Protein AF-A0A383D7Y7-F1 (afdb_monomer_lite)

Secondary structure (DSSP, 8-state):
-HHHHTTSTTS-HHHHHHHHHHHHHHHHTGGG-S-----SSHHHHHHHHHHHHHHHHT-GGG---SSHHHHHHHHHHH--

Organism: NCBI:txid408172

Sequence (80 aa):
MEVRLNKRATDSEDTIRERIEVGKKEIKQLALYDYILTNFDVEVTIENLLSIIRAERCRKELYQPPSPDLSNLLDNKANT

InterPro domains:
  IPR027417 P-loop containing nucleoside triphosphate hydrolase [G3DSA:3.40.50.300] (1-69)
  IPR027417 P-loop containing nucleoside triphosphate hydrolase [SSF52540] (4-60)

pLDDT: mean 80.54, std 14.59, range [49.16, 97.19]

Radius of gyration: 21.7 Å; chains: 1; bounding box: 28×21×66 Å

Foldseek 3Di:
DVVVVVVPVPDDPVNVVVVVVVVVVVVVVVVVDPDDADPPDPVVSVVVVVVVVVVVCVDPVNDDDPDPVVVVVVVVVVVD

Structure (mmCIF, N/CA/C/O backbone):
data_AF-A0A383D7Y7-F1
#
_entry.id   AF-A0A383D7Y7-F1
#
loop_
_atom_site.group_PDB
_atom_site.id
_atom_site.type_symbol
_atom_site.label_atom_id
_atom_site.label_alt_id
_atom_site.label_comp_id
_atom_site.label_asym_id
_atom_site.label_entity_id
_atom_site.label_seq_id
_atom_site.pdbx_PDB_ins_code
_atom_site.Cartn_x
_atom_site.Cartn_y
_atom_site.Cartn_z
_atom_site.occupancy
_atom_site.B_iso_or_equiv
_atom_site.auth_seq_id
_atom_site.auth_comp_id
_atom_site.auth_asym_id
_atom_site.auth_atom_id
_atom_site.pdbx_PDB_model_num
ATOM 1 N N . MET A 1 1 ? -6.754 -2.480 20.797 1.00 54.56 1 MET A N 1
ATOM 2 C CA . MET A 1 1 ? -5.705 -1.500 21.167 1.00 54.56 1 MET A CA 1
ATOM 3 C C . MET A 1 1 ? -5.211 -1.708 22.601 1.00 54.56 1 MET A C 1
ATOM 5 O O . MET A 1 1 ? -4.002 -1.724 22.786 1.00 54.56 1 MET A O 1
ATOM 9 N N . GLU A 1 2 ? -6.081 -1.986 23.579 1.00 51.00 2 GLU A N 1
ATOM 10 C CA . GLU A 1 2 ? -5.694 -2.227 24.991 1.00 51.00 2 GLU A CA 1
ATOM 11 C C . GLU A 1 2 ? -4.687 -3.371 25.213 1.00 51.00 2 GLU A C 1
ATOM 13 O O . GLU A 1 2 ? -3.711 -3.205 25.939 1.00 51.00 2 GLU A O 1
ATOM 18 N N . VAL A 1 3 ? -4.848 -4.510 24.531 1.00 55.84 3 VAL A N 1
ATOM 19 C CA . VAL A 1 3 ? -4.010 -5.708 24.763 1.00 55.84 3 VAL A CA 1
ATOM 20 C C . VAL A 1 3 ? -2.524 -5.499 24.409 1.00 55.84 3 VAL A C 1
ATOM 22 O O . VAL A 1 3 ? -1.653 -6.125 25.009 1.00 55.84 3 VAL A O 1
ATOM 25 N N . ARG A 1 4 ? -2.199 -4.598 23.466 1.00 55.69 4 ARG A N 1
ATOM 26 C CA . ARG A 1 4 ? -0.802 -4.265 23.111 1.00 55.69 4 ARG A CA 1
ATOM 27 C C . ARG A 1 4 ? -0.192 -3.189 24.013 1.00 55.69 4 ARG A C 1
ATOM 29 O O . ARG A 1 4 ? 1.025 -3.187 24.176 1.00 55.69 4 ARG A O 1
ATOM 36 N N . LEU A 1 5 ? -1.009 -2.306 24.590 1.00 51.25 5 LEU A N 1
ATOM 37 C CA . LEU A 1 5 ? -0.547 -1.214 25.455 1.00 51.25 5 LEU A CA 1
ATOM 38 C C . LEU A 1 5 ? -0.156 -1.737 26.847 1.00 51.25 5 LEU A C 1
ATOM 40 O O . LEU A 1 5 ? 0.914 -1.392 27.333 1.00 51.25 5 LEU A O 1
ATOM 44 N N . ASN A 1 6 ? -0.903 -2.696 27.405 1.00 52.78 6 ASN A N 1
ATOM 45 C CA . ASN A 1 6 ? -0.573 -3.311 28.702 1.00 52.78 6 ASN A CA 1
ATOM 46 C C . ASN A 1 6 ? 0.708 -4.166 28.705 1.00 52.78 6 ASN A C 1
ATOM 48 O O . ASN A 1 6 ? 1.241 -4.472 29.768 1.00 52.78 6 ASN A O 1
ATOM 52 N N . LYS A 1 7 ? 1.225 -4.568 27.534 1.00 49.38 7 LYS A N 1
ATOM 53 C CA . LYS A 1 7 ? 2.448 -5.388 27.434 1.00 49.38 7 LYS A CA 1
ATOM 54 C C . LYS A 1 7 ? 3.743 -4.566 27.491 1.00 49.38 7 LYS A C 1
ATOM 56 O O . LYS A 1 7 ? 4.809 -5.139 27.699 1.00 49.38 7 LYS A O 1
ATOM 61 N N . ARG A 1 8 ? 3.664 -3.241 27.317 1.00 51.88 8 ARG A N 1
ATOM 62 C CA . ARG A 1 8 ? 4.763 -2.293 27.556 1.00 51.88 8 ARG A CA 1
ATOM 63 C C . ARG A 1 8 ? 4.479 -1.606 28.887 1.00 51.88 8 ARG A C 1
ATOM 65 O O . ARG A 1 8 ? 3.865 -0.550 28.906 1.00 51.88 8 ARG A O 1
ATOM 72 N N . ALA A 1 9 ? 4.837 -2.246 29.997 1.00 51.81 9 ALA A N 1
ATOM 73 C CA . ALA A 1 9 ? 4.592 -1.768 31.361 1.00 51.81 9 ALA A CA 1
ATOM 74 C C . ALA A 1 9 ? 5.387 -0.480 31.697 1.00 51.81 9 ALA A C 1
ATOM 76 O O . ALA A 1 9 ? 6.277 -0.488 32.543 1.00 51.81 9 ALA A O 1
ATOM 77 N N . THR A 1 10 ? 5.145 0.614 30.975 1.00 54.00 10 THR A N 1
ATOM 78 C CA . THR A 1 10 ? 5.876 1.889 31.106 1.00 54.00 10 THR A CA 1
ATOM 79 C C . THR A 1 10 ? 5.005 3.115 30.821 1.00 54.00 10 THR A C 1
ATOM 81 O O . THR A 1 10 ? 5.423 4.226 31.121 1.00 54.00 10 THR A O 1
ATOM 84 N N . ASP A 1 11 ? 3.797 2.939 30.282 1.00 56.06 11 ASP A N 1
ATOM 85 C CA . ASP A 1 11 ? 2.863 4.040 30.036 1.00 56.06 11 ASP A CA 1
ATOM 86 C C . ASP A 1 11 ? 1.818 4.081 31.171 1.00 56.06 11 ASP A C 1
ATOM 88 O O . ASP A 1 11 ? 1.219 3.058 31.508 1.00 56.06 11 ASP A O 1
ATOM 92 N N . SER A 1 12 ? 1.608 5.248 31.786 1.00 67.88 12 SER A N 1
ATOM 93 C CA . SER A 1 12 ? 0.545 5.457 32.778 1.00 67.88 12 SER A CA 1
ATOM 94 C C . SER A 1 12 ? -0.839 5.412 32.112 1.00 67.88 12 SER A C 1
ATOM 96 O O . SER A 1 12 ? -0.970 5.643 30.906 1.00 67.88 12 SER A O 1
ATOM 98 N N . GLU A 1 13 ? -1.895 5.125 32.882 1.00 68.75 13 GLU A N 1
ATOM 99 C CA . GLU A 1 13 ? -3.274 5.028 32.362 1.00 68.75 13 GLU A CA 1
ATOM 100 C C . GLU A 1 13 ? -3.711 6.279 31.575 1.00 68.75 13 GLU A C 1
ATOM 102 O O . GLU A 1 13 ? -4.437 6.172 30.583 1.00 68.75 13 GLU A O 1
ATOM 107 N N . ASP A 1 14 ? -3.217 7.458 31.961 1.00 70.81 14 ASP A N 1
ATOM 108 C CA . ASP A 1 14 ? -3.493 8.714 31.261 1.00 70.81 14 ASP A CA 1
ATOM 109 C C . ASP A 1 14 ? -2.829 8.778 29.877 1.00 70.81 14 ASP A C 1
ATOM 111 O O . ASP A 1 14 ? -3.480 9.158 28.901 1.00 70.81 14 ASP A O 1
ATOM 115 N N . THR A 1 15 ? -1.586 8.305 29.736 1.00 71.00 15 THR A N 1
ATOM 116 C CA . THR A 1 15 ? -0.890 8.228 28.437 1.00 71.00 15 THR A CA 1
ATOM 117 C C . THR A 1 15 ? -1.561 7.226 27.492 1.00 71.00 15 THR A C 1
ATOM 119 O O . THR A 1 15 ? -1.624 7.440 26.277 1.00 71.00 15 THR A O 1
ATOM 122 N N . ILE A 1 16 ? -2.111 6.136 28.035 1.00 70.56 16 ILE A N 1
ATOM 123 C CA . ILE A 1 16 ? -2.894 5.152 27.273 1.00 7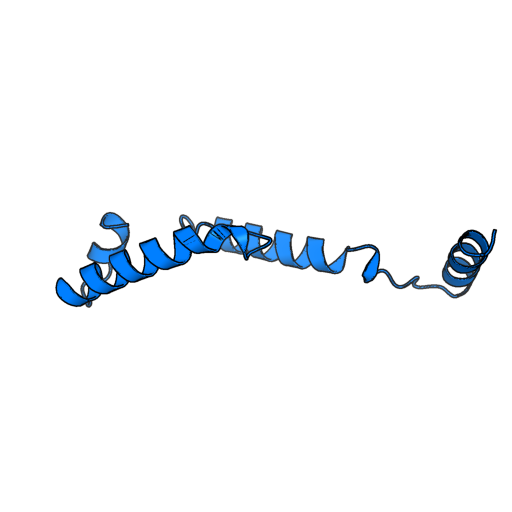0.56 16 ILE A CA 1
ATOM 124 C C . ILE A 1 16 ? -4.177 5.797 26.735 1.00 70.56 16 ILE A C 1
ATOM 126 O O . ILE A 1 16 ? -4.491 5.638 25.551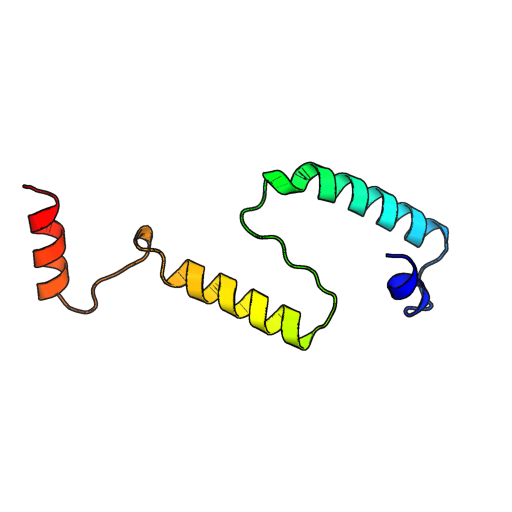 1.00 70.56 16 ILE A O 1
ATOM 130 N N . ARG A 1 17 ? -4.896 6.555 27.573 1.00 74.94 17 ARG A N 1
ATOM 131 C CA . ARG A 1 17 ? -6.127 7.255 27.179 1.00 74.94 17 ARG A CA 1
ATOM 132 C C . ARG A 1 17 ? -5.857 8.308 26.104 1.00 74.94 17 ARG A C 1
ATOM 134 O O . ARG A 1 17 ? -6.580 8.345 25.108 1.00 74.94 17 ARG A O 1
ATOM 141 N N . GLU A 1 18 ? -4.795 9.098 26.253 1.00 77.81 18 GLU A N 1
ATOM 142 C CA . GLU A 1 18 ? -4.378 10.071 25.236 1.00 77.81 18 GLU A CA 1
ATOM 143 C C . GLU A 1 18 ? -4.054 9.401 23.896 1.00 77.81 18 GLU A C 1
ATOM 145 O O . GLU A 1 18 ? -4.562 9.830 22.858 1.00 77.81 18 GLU A O 1
ATOM 150 N N . ARG A 1 19 ? -3.289 8.301 23.892 1.00 75.56 19 ARG A N 1
ATOM 151 C CA . ARG A 1 19 ? -2.985 7.560 22.655 1.00 75.56 19 ARG A CA 1
ATOM 152 C C . ARG A 1 19 ? -4.229 6.991 21.978 1.00 75.56 19 ARG A C 1
ATOM 154 O O . ARG A 1 19 ? -4.297 6.994 20.750 1.00 75.56 19 ARG A O 1
ATOM 161 N N . ILE A 1 20 ? -5.209 6.511 22.745 1.00 77.50 20 ILE A N 1
ATOM 162 C CA . ILE A 1 20 ? -6.478 6.020 22.187 1.00 77.50 20 ILE A CA 1
ATOM 163 C C . ILE A 1 20 ? -7.246 7.161 21.508 1.00 77.50 20 ILE A C 1
ATOM 165 O O . ILE A 1 20 ? -7.752 6.977 20.399 1.00 77.50 20 ILE A O 1
ATOM 169 N N . GLU A 1 21 ? -7.323 8.337 22.132 1.00 80.31 21 GLU A N 1
ATOM 170 C CA . GLU A 1 21 ? -8.011 9.492 21.546 1.00 80.31 21 GLU A CA 1
ATOM 171 C C . GLU A 1 21 ? -7.295 10.043 20.305 1.00 80.31 21 GLU A C 1
ATOM 173 O O . GLU A 1 21 ? -7.957 10.395 19.324 1.00 80.31 21 GLU A O 1
ATOM 178 N N . VAL A 1 22 ? -5.958 10.051 20.294 1.00 80.06 22 VAL A N 1
ATOM 179 C CA . VAL A 1 22 ? -5.165 10.373 19.095 1.00 80.06 22 VAL A CA 1
ATOM 180 C C . VAL A 1 22 ? -5.448 9.364 17.981 1.00 80.06 22 VAL A C 1
ATOM 182 O O . VAL A 1 22 ? -5.826 9.770 16.882 1.00 80.06 22 VAL A O 1
ATOM 185 N N . GLY A 1 23 ? -5.408 8.062 18.278 1.00 78.12 23 GLY A N 1
ATOM 186 C CA . GLY A 1 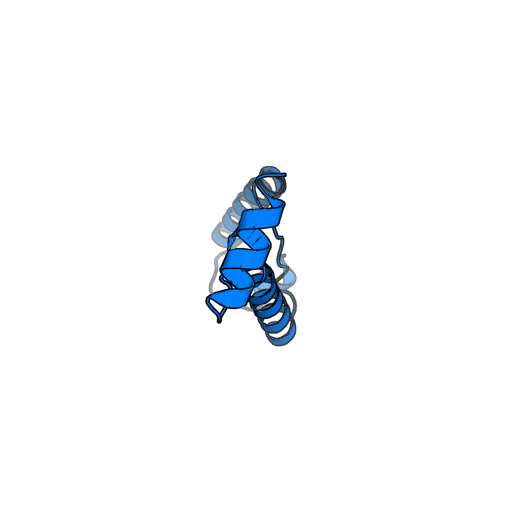23 ? -5.696 7.017 17.293 1.00 78.12 23 GLY A CA 1
ATOM 187 C C . GLY A 1 23 ? -7.101 7.129 16.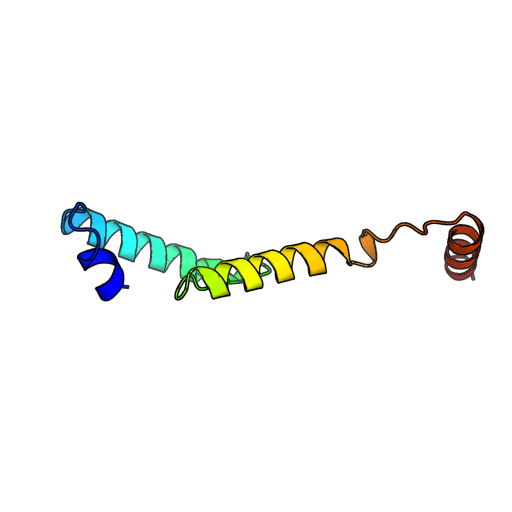689 1.00 78.12 23 GLY A C 1
ATOM 188 O O . GLY A 1 23 ? -7.280 6.949 15.486 1.00 78.12 23 GLY A O 1
ATOM 189 N N . LYS A 1 24 ? -8.117 7.505 17.478 1.00 82.62 24 LYS A N 1
ATOM 190 C CA . LYS A 1 24 ? -9.474 7.763 16.956 1.00 82.62 24 LYS A CA 1
ATOM 191 C C . LYS A 1 24 ? -9.522 8.949 15.993 1.00 82.62 24 LYS A C 1
ATOM 193 O O . LYS A 1 24 ? -10.307 8.918 15.044 1.00 82.62 24 LYS A O 1
ATOM 198 N N . LYS A 1 25 ? -8.742 10.006 16.242 1.00 81.31 25 LYS A N 1
ATOM 199 C CA . LYS A 1 25 ? -8.649 11.160 15.333 1.00 81.31 25 LYS A CA 1
ATOM 200 C C . LYS A 1 25 ? -7.943 10.777 14.033 1.00 81.31 25 LYS A C 1
ATOM 202 O O . LYS A 1 25 ? -8.452 11.117 12.970 1.00 81.31 25 LYS A O 1
ATOM 207 N N . GLU A 1 26 ? -6.860 10.013 14.113 1.00 77.56 26 GLU A N 1
ATOM 208 C CA . GLU A 1 26 ? -6.113 9.527 12.944 1.00 77.56 26 GLU A CA 1
ATOM 209 C C . GLU A 1 26 ? -6.961 8.598 12.062 1.00 77.56 26 GLU A C 1
ATOM 211 O O . GLU A 1 26 ? -6.983 8.753 10.844 1.00 77.56 26 GLU A O 1
ATOM 216 N N . ILE A 1 27 ? -7.766 7.705 12.655 1.00 80.94 27 ILE A N 1
ATOM 217 C CA . ILE A 1 27 ? -8.689 6.837 11.898 1.00 80.94 27 ILE A CA 1
ATOM 218 C C . ILE A 1 27 ? -9.727 7.653 11.113 1.00 80.94 27 ILE A C 1
ATOM 220 O O . ILE A 1 27 ? -10.137 7.247 10.030 1.00 80.94 27 ILE A O 1
ATOM 224 N N . LYS A 1 28 ? -10.149 8.826 11.598 1.00 83.88 28 LYS A N 1
ATOM 225 C CA . LYS A 1 28 ? -11.061 9.697 10.831 1.00 83.88 28 LYS A CA 1
ATOM 226 C C . LYS A 1 28 ? -10.392 10.315 9.602 1.00 83.88 28 LYS A C 1
ATOM 228 O O . LYS A 1 28 ? -11.091 10.755 8.695 1.00 83.88 28 LYS A O 1
ATOM 233 N N . GLN A 1 29 ? -9.063 10.341 9.566 1.00 83.81 29 GLN A N 1
ATOM 234 C CA . GLN A 1 29 ? -8.259 10.875 8.470 1.00 83.81 29 GLN A CA 1
ATOM 235 C C . GLN A 1 29 ? -7.794 9.792 7.486 1.00 83.81 29 GLN A C 1
ATOM 237 O O . GLN A 1 29 ? -7.016 10.090 6.586 1.00 83.81 29 GLN A O 1
ATOM 242 N N . LEU A 1 30 ? -8.296 8.556 7.601 1.00 81.56 30 LEU A N 1
ATOM 243 C CA . LEU A 1 30 ? -7.913 7.418 6.756 1.00 81.56 30 LEU A CA 1
ATOM 244 C C . LEU A 1 30 ? -8.001 7.716 5.251 1.00 81.56 30 LEU A C 1
ATOM 246 O O . LEU A 1 30 ? -7.164 7.264 4.482 1.00 81.56 30 LEU A O 1
ATOM 250 N N . ALA A 1 31 ? -8.995 8.510 4.846 1.00 85.44 31 ALA A N 1
ATOM 251 C CA . ALA A 1 31 ? -9.219 8.891 3.453 1.00 85.44 31 ALA A CA 1
ATOM 252 C C . ALA A 1 31 ? -8.102 9.768 2.850 1.00 85.44 31 ALA A C 1
ATOM 254 O O . ALA A 1 31 ? -8.096 9.981 1.643 1.00 85.44 31 ALA A O 1
ATOM 255 N N . LEU A 1 32 ? -7.184 10.295 3.668 1.00 90.38 32 LEU A N 1
ATOM 256 C CA . LEU A 1 32 ? -6.043 11.097 3.215 1.00 90.38 32 LEU A CA 1
ATOM 257 C C . LEU A 1 32 ? -4.829 10.249 2.811 1.00 90.38 32 LEU A C 1
ATOM 259 O O . LEU A 1 32 ? -3.840 10.808 2.345 1.00 90.38 32 LEU A O 1
ATOM 263 N N . TYR A 1 33 ? -4.876 8.933 3.023 1.00 90.31 33 TYR A N 1
ATOM 264 C CA . TYR A 1 33 ? -3.752 8.033 2.791 1.00 90.31 33 TYR A CA 1
ATOM 265 C C . TYR A 1 33 ? -4.075 7.027 1.689 1.00 90.31 33 TYR A C 1
ATOM 267 O O . TYR A 1 33 ? -5.162 6.454 1.658 1.00 90.31 33 TYR A O 1
ATOM 275 N N . ASP A 1 34 ? -3.094 6.752 0.830 1.00 92.38 34 ASP A N 1
ATOM 276 C CA . ASP A 1 34 ? -3.227 5.770 -0.252 1.00 92.38 34 ASP A CA 1
ATOM 277 C C . ASP A 1 34 ? -3.164 4.316 0.248 1.00 92.38 34 ASP A C 1
ATOM 279 O O . ASP A 1 34 ? -3.729 3.410 -0.363 1.00 92.38 34 ASP A O 1
ATOM 283 N N . TYR A 1 35 ? -2.482 4.086 1.377 1.00 92.69 35 TYR A N 1
ATOM 284 C CA . TYR A 1 35 ? -2.262 2.761 1.952 1.00 92.69 35 TYR A CA 1
ATOM 285 C C . TYR A 1 35 ? -2.481 2.760 3.462 1.00 92.69 35 TYR A C 1
ATOM 287 O O . TYR A 1 35 ? -2.065 3.673 4.173 1.00 92.69 35 TYR A O 1
ATOM 295 N N . ILE A 1 36 ? -3.075 1.676 3.962 1.00 91.00 36 ILE A N 1
ATOM 296 C CA . ILE A 1 36 ? -3.277 1.433 5.391 1.00 91.00 36 ILE A CA 1
ATOM 297 C C . ILE A 1 36 ? -2.504 0.176 5.768 1.00 91.00 36 ILE A C 1
ATOM 299 O O . ILE A 1 36 ? -2.708 -0.885 5.179 1.00 91.00 36 ILE A O 1
ATOM 303 N N . LEU A 1 37 ? -1.642 0.283 6.779 1.00 90.44 37 LEU A N 1
ATOM 304 C CA . LEU A 1 37 ? -0.826 -0.826 7.260 1.00 90.44 37 LEU A CA 1
ATOM 305 C C . LEU A 1 3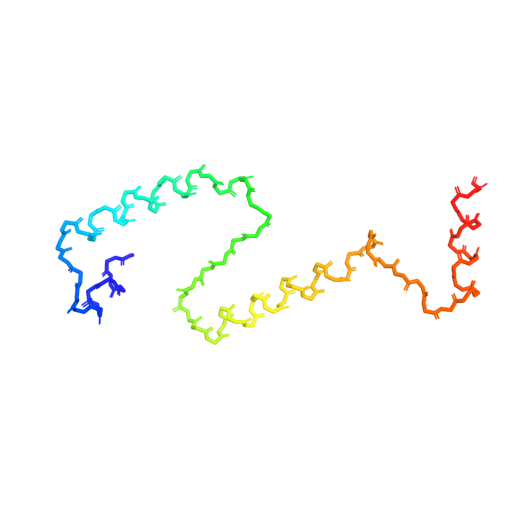7 ? -1.170 -1.138 8.719 1.00 90.44 37 LEU A C 1
ATOM 307 O O . LEU A 1 37 ? -0.995 -0.301 9.604 1.00 90.44 37 LEU A O 1
ATOM 311 N N . THR A 1 38 ? -1.638 -2.358 8.985 1.00 86.50 38 THR A N 1
ATOM 312 C CA . THR A 1 38 ? -1.930 -2.799 10.355 1.00 86.50 38 THR A CA 1
ATOM 313 C C . THR A 1 38 ? -0.720 -3.511 10.938 1.00 86.50 38 THR A C 1
ATOM 315 O O . THR A 1 38 ? -0.416 -4.638 10.561 1.00 86.50 38 THR A O 1
ATOM 318 N N . ASN A 1 39 ? -0.059 -2.874 11.905 1.00 85.81 39 ASN A N 1
ATOM 319 C CA . ASN A 1 39 ? 1.052 -3.480 12.636 1.00 85.81 39 ASN A CA 1
ATOM 320 C C . ASN A 1 39 ? 0.529 -4.469 13.691 1.00 85.81 39 ASN A C 1
ATOM 322 O O . ASN A 1 39 ? 0.486 -4.134 14.875 1.00 85.81 39 ASN A O 1
ATOM 326 N N . PHE A 1 40 ? 0.079 -5.654 13.270 1.00 82.75 40 PHE A N 1
ATOM 327 C CA . PHE A 1 40 ? -0.330 -6.743 14.169 1.00 82.75 40 PHE A CA 1
ATOM 328 C C . PHE A 1 40 ? 0.822 -7.720 14.433 1.00 82.75 40 PHE A C 1
ATOM 330 O O . PHE A 1 40 ? 1.137 -7.978 15.595 1.00 82.75 40 PHE A O 1
ATOM 337 N N . ASP A 1 41 ? 1.476 -8.162 13.361 1.00 91.12 41 ASP A N 1
ATOM 338 C CA . ASP A 1 41 ? 2.636 -9.056 13.332 1.00 91.12 41 ASP A CA 1
ATOM 339 C C . ASP A 1 41 ? 3.796 -8.332 12.634 1.00 91.12 41 ASP A C 1
ATOM 341 O O . ASP A 1 41 ? 3.581 -7.704 11.594 1.00 91.12 41 ASP A O 1
ATOM 345 N N . VAL A 1 42 ? 4.988 -8.325 13.234 1.00 88.75 42 VAL A N 1
ATOM 346 C CA . VAL A 1 42 ? 6.086 -7.453 12.784 1.00 88.75 42 VAL A CA 1
ATOM 347 C C . VAL A 1 42 ? 6.630 -7.922 11.441 1.00 88.75 42 VAL A C 1
ATOM 349 O O . VAL A 1 42 ? 6.798 -7.103 10.536 1.00 88.75 42 VAL A O 1
ATOM 352 N N . GLU A 1 43 ? 6.853 -9.220 11.298 1.00 92.12 43 GLU A N 1
ATOM 353 C CA . GLU A 1 43 ? 7.373 -9.860 10.098 1.00 92.12 43 GLU A CA 1
ATOM 354 C C . GLU A 1 43 ? 6.431 -9.616 8.910 1.00 92.12 43 GLU A C 1
ATOM 356 O O . GLU A 1 43 ? 6.851 -9.052 7.896 1.00 92.12 43 GLU A O 1
ATOM 361 N N . VAL A 1 44 ? 5.134 -9.895 9.075 1.00 92.50 44 VAL A N 1
ATOM 362 C CA . VAL A 1 44 ? 4.112 -9.656 8.038 1.00 92.50 44 VAL A CA 1
ATOM 363 C C . VAL A 1 44 ? 3.991 -8.166 7.704 1.00 92.50 44 VAL A C 1
ATOM 365 O O . VAL A 1 44 ? 3.817 -7.779 6.547 1.00 92.50 44 VAL A O 1
ATOM 368 N N . THR A 1 45 ? 4.097 -7.291 8.706 1.00 95.06 45 THR A N 1
ATOM 369 C CA . THR A 1 45 ? 4.032 -5.836 8.496 1.00 95.06 45 THR A CA 1
ATOM 370 C C . THR A 1 45 ? 5.200 -5.343 7.647 1.00 95.06 45 THR A C 1
ATOM 372 O O . THR A 1 45 ? 5.003 -4.494 6.775 1.00 95.06 45 THR A O 1
ATOM 375 N N . ILE A 1 46 ? 6.401 -5.884 7.866 1.00 95.44 46 ILE A N 1
ATOM 376 C CA . ILE A 1 46 ? 7.589 -5.557 7.073 1.00 95.44 46 ILE A CA 1
ATOM 377 C C . ILE A 1 46 ? 7.406 -6.025 5.627 1.00 95.44 46 ILE A C 1
ATOM 379 O O . ILE A 1 46 ? 7.660 -5.250 4.705 1.00 95.44 46 ILE A O 1
ATOM 383 N N . GLU A 1 47 ? 6.922 -7.248 5.409 1.00 96.38 47 GLU A N 1
ATOM 384 C CA . GLU A 1 47 ? 6.670 -7.767 4.059 1.00 96.38 47 GLU A CA 1
ATOM 385 C C . GLU A 1 47 ? 5.651 -6.917 3.291 1.00 96.38 47 GLU A C 1
ATOM 387 O O . GLU A 1 47 ? 5.876 -6.555 2.129 1.00 96.38 47 GLU A O 1
ATOM 392 N N . ASN A 1 48 ? 4.563 -6.525 3.954 1.00 96.00 48 ASN A N 1
ATOM 393 C CA . ASN A 1 48 ? 3.545 -5.652 3.378 1.00 96.00 48 ASN A CA 1
ATOM 394 C C . ASN A 1 48 ? 4.106 -4.261 3.046 1.00 96.00 48 ASN A C 1
ATOM 396 O O . ASN A 1 48 ? 3.858 -3.737 1.959 1.00 96.00 48 ASN A O 1
ATOM 400 N N . LEU A 1 49 ? 4.918 -3.679 3.934 1.00 96.38 49 LEU A N 1
ATOM 401 C CA . LEU A 1 49 ? 5.568 -2.391 3.688 1.00 96.38 49 LEU A CA 1
ATOM 402 C C . LEU A 1 49 ? 6.525 -2.453 2.489 1.00 96.38 49 LEU A C 1
ATOM 404 O O . LEU A 1 49 ? 6.488 -1.582 1.618 1.00 96.38 49 LEU A O 1
ATOM 408 N N . LEU A 1 50 ? 7.359 -3.495 2.409 1.00 97.19 50 LEU A N 1
ATOM 409 C CA . LEU A 1 50 ? 8.254 -3.709 1.269 1.00 97.19 50 LEU A CA 1
ATOM 410 C C . LEU A 1 50 ? 7.470 -3.866 -0.035 1.00 97.19 50 LEU A C 1
ATOM 412 O O . LEU A 1 50 ? 7.911 -3.377 -1.076 1.00 97.19 50 LEU A O 1
ATOM 416 N N . SER A 1 51 ? 6.314 -4.524 0.019 1.00 97.00 51 SER A N 1
ATOM 417 C CA . SER A 1 51 ? 5.441 -4.711 -1.139 1.00 97.00 51 SER A CA 1
ATOM 418 C C . SER A 1 51 ? 4.870 -3.386 -1.640 1.00 97.00 51 SER A C 1
ATOM 420 O O . SER A 1 51 ? 4.931 -3.131 -2.842 1.00 97.00 51 SER A O 1
ATOM 422 N N . ILE A 1 52 ? 4.420 -2.506 -0.738 1.00 97.06 52 ILE A N 1
ATOM 423 C CA . ILE A 1 52 ? 3.967 -1.151 -1.093 1.00 97.06 52 ILE A CA 1
ATOM 424 C C . ILE A 1 52 ? 5.103 -0.373 -1.768 1.00 97.06 52 ILE A C 1
ATOM 426 O O . ILE A 1 52 ? 4.934 0.122 -2.877 1.00 97.06 52 ILE A O 1
ATOM 430 N N . ILE A 1 53 ? 6.297 -0.337 -1.167 1.00 96.12 53 ILE A N 1
ATOM 431 C CA . ILE A 1 53 ? 7.447 0.399 -1.727 1.00 96.12 53 ILE A CA 1
ATOM 432 C C . ILE A 1 53 ? 7.838 -0.133 -3.114 1.00 96.12 53 ILE A C 1
ATOM 434 O O . ILE A 1 53 ? 8.178 0.643 -4.009 1.00 96.12 53 ILE A O 1
ATOM 438 N N . ARG A 1 54 ? 7.813 -1.456 -3.308 1.00 96.38 54 ARG A N 1
ATOM 439 C CA . ARG A 1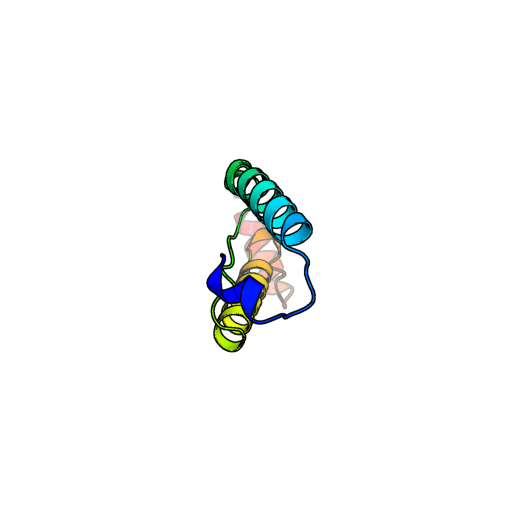 54 ? 8.095 -2.072 -4.612 1.00 96.38 54 ARG A CA 1
ATOM 440 C C . ARG A 1 54 ? 7.041 -1.691 -5.646 1.00 96.38 54 ARG A C 1
ATOM 442 O O . ARG A 1 54 ? 7.419 -1.301 -6.744 1.00 96.38 54 ARG A O 1
ATOM 449 N N . ALA A 1 55 ? 5.758 -1.762 -5.292 1.00 96.25 55 ALA A N 1
ATOM 450 C CA . ALA A 1 55 ? 4.666 -1.382 -6.182 1.00 96.25 55 ALA A CA 1
ATOM 451 C C . ALA A 1 55 ? 4.765 0.093 -6.600 1.00 96.25 55 ALA A C 1
ATOM 453 O O . ALA A 1 55 ? 4.671 0.395 -7.788 1.00 96.25 55 ALA A O 1
ATOM 454 N N . GLU A 1 56 ? 5.064 0.988 -5.654 1.00 95.94 56 GLU A N 1
ATOM 455 C CA . GLU A 1 56 ? 5.268 2.413 -5.928 1.00 95.94 56 GLU A CA 1
ATOM 456 C C . GLU A 1 56 ? 6.401 2.653 -6.930 1.00 95.94 56 GLU A C 1
ATOM 458 O O . GLU A 1 56 ? 6.245 3.433 -7.864 1.00 95.94 56 GLU A O 1
ATOM 463 N N . ARG A 1 57 ? 7.518 1.923 -6.816 1.00 93.69 57 ARG A N 1
ATOM 464 C CA . ARG A 1 57 ? 8.634 2.008 -7.778 1.00 93.69 57 ARG A CA 1
ATOM 465 C C . ARG A 1 57 ? 8.301 1.460 -9.165 1.00 93.69 57 ARG A C 1
ATOM 467 O O . ARG A 1 57 ? 8.994 1.792 -10.121 1.00 93.69 57 ARG A O 1
ATOM 474 N N . CYS A 1 58 ? 7.277 0.620 -9.279 1.00 93.62 58 CYS A N 1
ATOM 475 C CA . CYS A 1 58 ? 6.819 0.049 -10.543 1.00 93.62 58 CYS A CA 1
ATOM 476 C C . CYS A 1 58 ? 5.707 0.871 -11.212 1.00 93.62 58 CYS A C 1
ATOM 478 O O . CYS A 1 58 ? 5.195 0.451 -12.252 1.00 93.62 58 CYS A O 1
ATOM 480 N N . ARG A 1 59 ? 5.316 2.022 -10.647 1.00 94.94 59 ARG A N 1
ATOM 481 C CA . ARG A 1 59 ? 4.332 2.917 -11.265 1.00 94.94 59 ARG A CA 1
ATOM 482 C C . ARG A 1 59 ? 4.786 3.348 -12.657 1.00 94.94 59 ARG A C 1
ATOM 484 O O . ARG A 1 59 ? 5.943 3.717 -12.854 1.00 94.94 59 ARG A O 1
ATOM 491 N N . LYS A 1 60 ? 3.857 3.338 -13.620 1.00 92.62 60 LYS A N 1
ATOM 492 C CA . LYS A 1 60 ? 4.142 3.718 -15.016 1.00 92.62 60 LYS A CA 1
ATOM 493 C C . LYS A 1 60 ? 4.690 5.143 -15.115 1.00 92.62 60 LYS A C 1
ATOM 495 O O . LYS A 1 60 ? 5.514 5.414 -15.976 1.00 92.62 60 LYS A O 1
ATOM 500 N N . GLU A 1 61 ? 4.262 6.027 -14.215 1.00 91.56 61 GLU A N 1
ATOM 501 C CA . GLU A 1 61 ? 4.690 7.424 -14.139 1.00 91.56 61 GLU A CA 1
ATOM 502 C C . GLU A 1 61 ? 6.181 7.555 -13.794 1.00 91.56 61 GLU A C 1
ATOM 504 O O . GLU A 1 61 ? 6.797 8.566 -14.115 1.00 91.56 61 GLU A O 1
ATOM 509 N N . LEU A 1 62 ? 6.759 6.536 -13.149 1.00 89.62 62 LEU A N 1
ATOM 510 C CA . LEU A 1 62 ? 8.174 6.470 -12.782 1.00 89.62 62 LEU A CA 1
ATOM 511 C C . LEU A 1 62 ? 8.982 5.553 -13.708 1.00 89.62 62 LEU A C 1
ATOM 513 O O . LEU A 1 62 ? 10.193 5.413 -13.527 1.00 89.62 62 LEU A O 1
ATOM 517 N N . TYR A 1 63 ? 8.335 4.903 -14.678 1.00 89.38 63 TYR A N 1
ATOM 518 C CA . TYR A 1 63 ? 9.003 3.962 -15.563 1.00 89.38 63 TYR A CA 1
ATOM 519 C C . TYR A 1 63 ? 9.979 4.693 -16.484 1.00 89.38 63 TYR A C 1
ATOM 521 O O . TYR A 1 63 ? 9.591 5.561 -17.263 1.00 89.38 63 TYR A O 1
ATOM 529 N N . GLN A 1 64 ? 11.248 4.295 -16.419 1.00 85.62 64 GLN A N 1
ATOM 530 C CA . GLN A 1 64 ? 12.282 4.761 -17.333 1.00 85.62 64 GLN A CA 1
ATOM 531 C C . GLN A 1 64 ? 12.760 3.589 -18.189 1.00 85.62 64 GLN A C 1
ATOM 533 O O . GLN A 1 64 ? 13.203 2.573 -17.639 1.00 85.62 64 GLN A O 1
ATOM 538 N N . PRO A 1 65 ? 12.672 3.697 -19.524 1.00 87.88 65 PRO A N 1
ATOM 539 C CA . PRO A 1 65 ? 13.134 2.641 -20.404 1.00 87.88 65 PRO A CA 1
ATOM 540 C C . PRO A 1 65 ? 14.654 2.487 -20.266 1.00 87.88 65 PRO A C 1
ATOM 542 O O . PRO A 1 65 ? 15.378 3.481 -20.328 1.00 87.88 65 PRO A O 1
ATOM 545 N N . PRO A 1 66 ? 15.168 1.258 -20.099 1.00 87.06 66 PRO A N 1
ATOM 546 C CA . PRO A 1 66 ? 16.600 1.034 -19.924 1.00 87.06 66 PRO A CA 1
ATOM 547 C C . PRO A 1 66 ? 17.398 1.195 -21.226 1.00 87.06 66 PRO A C 1
ATOM 549 O O . PRO A 1 66 ? 18.623 1.263 -21.177 1.00 87.06 66 PRO A O 1
ATOM 552 N N . SER A 1 67 ? 16.731 1.229 -22.385 1.00 91.69 67 SER A N 1
ATOM 553 C CA . SER A 1 67 ? 17.365 1.380 -23.694 1.00 91.69 67 SER A CA 1
ATOM 554 C C . SER A 1 67 ? 16.758 2.539 -24.498 1.00 91.69 67 SER A C 1
ATOM 556 O O . SER A 1 67 ? 15.541 2.744 -24.447 1.00 91.69 67 SER A O 1
ATOM 558 N N . PRO A 1 68 ? 17.573 3.259 -25.297 1.00 86.62 68 PRO A N 1
ATOM 559 C CA . PRO A 1 68 ? 17.089 4.334 -26.167 1.00 86.62 68 PRO A CA 1
ATOM 560 C C . PRO A 1 68 ? 16.023 3.879 -27.173 1.00 86.62 68 PRO A C 1
ATOM 562 O O . PRO A 1 68 ? 15.076 4.614 -27.436 1.00 86.62 68 PRO A O 1
ATOM 565 N N . ASP A 1 69 ? 16.140 2.655 -27.698 1.00 90.12 69 ASP A N 1
ATOM 566 C CA . ASP A 1 69 ? 15.179 2.100 -28.661 1.00 90.12 69 ASP A CA 1
ATOM 567 C C . ASP A 1 69 ? 13.769 1.995 -28.072 1.00 90.12 69 ASP A C 1
ATOM 569 O O . ASP A 1 69 ? 12.780 2.299 -28.742 1.00 90.12 69 ASP A O 1
ATOM 573 N N . LEU A 1 70 ? 13.672 1.596 -26.799 1.00 86.12 70 LEU A N 1
ATOM 574 C CA . LEU A 1 70 ? 12.390 1.473 -26.119 1.00 86.12 70 LEU A CA 1
ATOM 575 C C . LEU A 1 70 ? 11.802 2.849 -25.785 1.00 86.12 70 LEU A C 1
ATOM 577 O O . LEU A 1 70 ? 10.592 3.024 -25.921 1.00 86.12 70 LEU A O 1
ATOM 581 N N . SER A 1 71 ? 12.640 3.827 -25.425 1.00 86.25 71 SER A N 1
ATOM 582 C CA . SER A 1 71 ? 12.210 5.223 -25.257 1.00 86.25 71 SER A CA 1
ATOM 583 C C . SER A 1 71 ? 11.594 5.778 -26.541 1.00 86.25 71 SER A C 1
ATOM 585 O O . SER A 1 71 ? 10.448 6.217 -26.531 1.00 86.25 71 SER A O 1
ATOM 587 N N . ASN A 1 72 ? 12.291 5.636 -27.671 1.00 86.62 72 ASN A N 1
ATOM 588 C CA . ASN A 1 72 ? 11.814 6.119 -28.969 1.00 86.62 72 ASN A CA 1
ATOM 589 C C . ASN A 1 72 ? 10.477 5.476 -29.379 1.00 86.62 72 ASN A C 1
ATOM 591 O O . ASN A 1 72 ? 9.616 6.129 -29.971 1.00 86.62 72 ASN A O 1
ATOM 595 N N . LEU A 1 73 ? 10.277 4.189 -29.077 1.00 86.56 73 LEU A N 1
ATOM 596 C CA . LEU A 1 73 ? 9.021 3.498 -29.379 1.00 86.56 73 LEU A CA 1
ATOM 597 C C . LEU A 1 73 ? 7.844 4.029 -28.543 1.00 86.56 73 LEU A C 1
ATOM 599 O O . LEU A 1 73 ? 6.720 4.110 -29.046 1.00 86.56 73 LEU A O 1
ATOM 603 N N . LEU A 1 74 ? 8.092 4.373 -27.279 1.00 83.69 74 LEU A N 1
ATOM 604 C CA . LEU A 1 74 ? 7.076 4.917 -26.377 1.00 83.69 74 LEU A CA 1
ATOM 605 C C . LEU A 1 74 ? 6.701 6.356 -26.754 1.00 83.69 74 LEU A C 1
ATOM 607 O O . LEU A 1 74 ? 5.510 6.666 -26.804 1.00 83.69 74 LEU A O 1
ATOM 611 N N . ASP A 1 75 ? 7.680 7.185 -27.117 1.00 80.25 75 ASP A N 1
ATOM 612 C CA . ASP A 1 75 ? 7.453 8.577 -27.526 1.00 80.25 75 ASP A CA 1
ATOM 613 C C . ASP A 1 75 ? 6.660 8.672 -28.839 1.00 80.25 75 ASP A C 1
ATOM 615 O O . ASP A 1 75 ? 5.746 9.485 -28.974 1.00 80.25 75 ASP A O 1
ATOM 619 N N . ASN A 1 76 ? 6.935 7.789 -29.804 1.00 72.75 76 ASN A N 1
ATOM 620 C CA . ASN A 1 76 ? 6.207 7.766 -31.076 1.00 72.75 76 ASN A CA 1
ATOM 621 C C . ASN A 1 76 ? 4.731 7.366 -30.913 1.00 72.75 76 ASN A C 1
ATOM 623 O O . ASN A 1 76 ? 3.873 7.886 -31.626 1.00 72.75 76 ASN A O 1
ATOM 627 N N . LYS A 1 77 ? 4.410 6.495 -29.945 1.00 63.06 77 LYS A N 1
ATOM 628 C CA . LYS A 1 77 ? 3.016 6.178 -29.592 1.00 63.06 77 LYS A CA 1
ATOM 629 C C . LYS A 1 77 ? 2.272 7.345 -28.941 1.00 63.06 77 LYS A C 1
ATOM 631 O O . LYS A 1 77 ? 1.049 7.343 -28.986 1.00 63.06 77 LYS A O 1
ATOM 636 N N . ALA A 1 78 ? 2.970 8.298 -28.324 1.00 61.22 78 ALA A N 1
ATOM 637 C CA . ALA A 1 78 ? 2.348 9.475 -27.717 1.00 61.22 78 ALA A CA 1
ATOM 638 C C . ALA A 1 78 ? 2.034 10.587 -28.740 1.00 61.22 78 ALA A C 1
ATOM 640 O O . ALA A 1 78 ? 1.204 11.447 -28.460 1.00 61.22 78 ALA A O 1
ATOM 641 N N . ASN A 1 79 ? 2.678 10.558 -29.914 1.00 56.75 79 ASN A N 1
ATOM 642 C CA . ASN A 1 79 ? 2.557 11.567 -30.976 1.00 56.75 79 ASN A CA 1
ATOM 643 C C . ASN A 1 79 ? 1.645 11.146 -32.149 1.00 56.75 79 ASN A C 1
ATOM 645 O O . ASN A 1 79 ? 1.615 11.837 -33.168 1.00 56.75 79 ASN A O 1
ATOM 649 N N . THR A 1 80 ? 0.935 10.019 -32.025 1.00 49.16 80 THR A N 1
ATOM 650 C CA . THR A 1 80 ? -0.050 9.520 -33.005 1.00 49.16 80 THR A CA 1
ATOM 651 C C . THR A 1 80 ? -1.433 9.510 -32.373 1.00 49.16 80 THR A C 1
ATOM 653 O O . THR A 1 80 ? -2.399 9.898 -33.064 1.00 49.16 80 THR A O 1
#